Protein AF-A0A973WQ56-F1 (afdb_monomer_lite)

InterPro domains:
  IPR003615 HNH nuclease [PF13392] (27-70)
  IPR044925 His-Me finger superfamily [SSF54060] (6-114)
  IPR044930 Homing endonuclease, His-Me finger superfamily [G3DSA:3.90.75.10] (2-99)

Foldseek 3Di:
DFDDDPPFTFAPDDADPVQFPDDPNHTLLQVLLCVVVVDRQPADWDACVPRNRGNPNVRTDGDHPVVVVVVCVLVVVPPDLDDLVLLVCLLVDDDQLPVSCVVSVHDSVVSVCSNVCVPPVNRD

Organism: NCBI:txid2748629

pLDDT: mean 91.17, std 7.44, range [68.06, 98.12]

Structure (mmCIF, N/CA/C/O backbone):
data_AF-A0A973WQ56-F1
#
_entry.id   AF-A0A973WQ56-F1
#
loop_
_atom_site.group_PDB
_atom_site.id
_atom_site.type_symbol
_atom_site.label_atom_id
_atom_site.label_alt_id
_atom_site.label_comp_id
_atom_site.label_asym_id
_atom_site.label_entity_id
_atom_site.label_seq_id
_atom_site.pdbx_PDB_ins_code
_atom_site.Cartn_x
_atom_site.Cartn_y
_atom_site.Cartn_z
_atom_site.occupancy
_atom_site.B_iso_or_equiv
_atom_site.auth_seq_id
_atom_site.auth_comp_id
_atom_site.auth_asym_id
_atom_site.auth_atom_id
_atom_site.pdbx_PDB_model_num
ATOM 1 N N . MET A 1 1 ? 14.327 -11.818 -16.599 1.00 79.81 1 MET A N 1
ATOM 2 C CA . MET A 1 1 ? 13.402 -12.935 -16.886 1.00 79.81 1 MET A CA 1
ATOM 3 C C . MET A 1 1 ? 12.159 -12.730 -16.033 1.00 79.81 1 MET A C 1
ATOM 5 O O . MET A 1 1 ? 12.303 -12.336 -14.880 1.00 79.81 1 MET A O 1
ATOM 9 N N . VAL A 1 2 ? 10.967 -12.869 -16.613 1.00 93.81 2 VAL A N 1
ATOM 10 C CA . VAL A 1 2 ? 9.688 -12.722 -15.900 1.00 93.81 2 VAL A CA 1
ATOM 11 C C . VAL A 1 2 ? 8.766 -13.873 -16.284 1.00 93.81 2 VAL A C 1
ATOM 13 O O . VAL A 1 2 ? 8.767 -14.287 -17.442 1.00 93.81 2 VAL A O 1
ATOM 16 N N . ASN A 1 3 ? 7.973 -14.360 -15.335 1.00 96.19 3 ASN A N 1
ATOM 17 C CA . ASN A 1 3 ? 6.870 -15.274 -15.596 1.00 96.19 3 ASN A CA 1
ATOM 18 C C . ASN A 1 3 ? 5.598 -14.447 -15.816 1.00 96.19 3 ASN A C 1
ATOM 20 O O . ASN A 1 3 ? 5.175 -13.712 -14.923 1.00 96.19 3 ASN A O 1
ATOM 24 N N . LYS A 1 4 ? 4.999 -14.518 -17.006 1.00 96.62 4 LYS A N 1
ATOM 25 C CA . LYS A 1 4 ? 3.768 -13.779 -17.312 1.00 96.62 4 LYS A CA 1
ATOM 26 C C . LYS A 1 4 ? 2.564 -14.640 -16.939 1.00 96.62 4 LYS A C 1
ATOM 28 O O . LYS A 1 4 ? 2.271 -15.615 -17.621 1.00 96.62 4 LYS A O 1
ATOM 33 N N . THR A 1 5 ? 1.873 -14.272 -15.866 1.00 95.31 5 THR A N 1
ATOM 34 C CA . THR A 1 5 ? 0.566 -14.840 -15.518 1.00 95.31 5 THR A CA 1
ATOM 35 C C . THR A 1 5 ? -0.542 -14.094 -16.265 1.00 95.31 5 THR A C 1
ATOM 37 O O . THR A 1 5 ? -0.280 -13.113 -16.965 1.00 95.31 5 THR A O 1
ATOM 40 N N . ALA A 1 6 ? -1.797 -14.524 -16.102 1.00 93.94 6 ALA A N 1
ATOM 41 C CA . ALA A 1 6 ? -2.947 -13.848 -16.708 1.00 93.94 6 ALA A CA 1
ATOM 42 C C . ALA A 1 6 ? -3.074 -12.368 -16.290 1.00 93.94 6 ALA A C 1
ATOM 44 O O . ALA A 1 6 ? -3.604 -11.556 -17.043 1.00 93.94 6 ALA A O 1
ATOM 45 N N . THR A 1 7 ? -2.579 -12.002 -15.102 1.00 94.88 7 THR A N 1
ATOM 46 C CA . THR A 1 7 ? -2.723 -10.644 -14.556 1.00 94.88 7 THR A CA 1
ATOM 47 C C . THR A 1 7 ? -1.383 -9.943 -14.340 1.00 94.88 7 THR A C 1
ATOM 49 O O . THR A 1 7 ? -1.275 -8.746 -14.607 1.00 94.88 7 THR A O 1
ATOM 52 N N . CYS A 1 8 ? -0.344 -10.654 -13.896 1.00 97.81 8 CYS A N 1
ATOM 53 C CA . CYS A 1 8 ? 0.920 -10.070 -13.445 1.00 97.81 8 CYS A CA 1
ATOM 54 C C . CYS A 1 8 ? 2.119 -10.558 -14.260 1.00 97.81 8 CYS A C 1
ATOM 56 O O . CYS A 1 8 ? 2.119 -11.645 -14.829 1.00 97.81 8 CYS A O 1
ATOM 58 N N . TRP A 1 9 ? 3.185 -9.759 -14.272 1.00 97.62 9 TRP A N 1
ATOM 59 C CA . TRP A 1 9 ? 4.496 -10.198 -14.754 1.00 97.62 9 TRP A CA 1
ATOM 60 C C . TRP A 1 9 ? 5.392 -10.391 -13.544 1.00 97.62 9 TRP A C 1
ATOM 62 O O . TRP A 1 9 ? 5.862 -9.418 -12.960 1.00 97.62 9 TRP A O 1
ATOM 72 N N . GLU A 1 10 ? 5.559 -11.634 -13.120 1.00 97.75 10 GLU A N 1
ATOM 73 C CA . GLU A 1 10 ? 6.262 -11.976 -11.893 1.00 97.75 10 GLU A CA 1
ATOM 74 C C . GLU A 1 10 ? 7.765 -12.063 -12.125 1.00 97.75 10 GLU A C 1
ATOM 76 O O . GLU A 1 10 ? 8.242 -12.735 -13.039 1.00 97.75 10 GLU A O 1
ATOM 81 N N . TRP A 1 11 ? 8.524 -11.389 -11.271 1.00 97.81 11 TRP A N 1
ATOM 82 C CA . TRP A 1 11 ? 9.970 -11.496 -11.222 1.00 97.81 11 TRP A CA 1
ATOM 83 C C . TRP A 1 11 ? 10.393 -12.926 -10.875 1.00 97.81 11 TRP A C 1
ATOM 85 O O . TRP A 1 11 ? 9.958 -13.473 -9.861 1.00 97.81 11 TRP A O 1
ATOM 95 N N . THR A 1 12 ? 11.261 -13.515 -11.700 1.00 97.38 12 THR A N 1
ATOM 96 C CA . THR A 1 12 ? 11.777 -14.880 -11.490 1.00 97.38 12 THR A CA 1
ATOM 97 C C . THR A 1 12 ? 13.182 -14.907 -10.888 1.00 97.38 12 THR A C 1
ATOM 99 O O . THR A 1 12 ? 13.730 -15.983 -10.678 1.00 97.38 12 THR A O 1
ATOM 102 N N . GLY A 1 13 ? 13.792 -13.742 -10.650 1.00 95.50 13 GLY A N 1
ATOM 103 C CA . GLY A 1 13 ? 15.094 -13.638 -9.992 1.00 95.50 13 GLY A CA 1
ATOM 104 C C . GLY A 1 13 ? 14.992 -13.676 -8.464 1.00 95.50 13 GLY A C 1
ATOM 105 O O . GLY A 1 13 ? 13.934 -13.953 -7.893 1.00 95.50 13 GLY A O 1
ATOM 106 N N . HIS A 1 14 ? 16.102 -13.344 -7.797 1.00 95.94 14 HIS A N 1
ATOM 107 C CA . HIS A 1 14 ? 16.163 -13.290 -6.335 1.00 95.94 14 HIS A CA 1
ATOM 108 C C . HIS A 1 14 ? 15.066 -12.388 -5.753 1.00 95.94 14 HIS A C 1
ATOM 110 O O . HIS A 1 14 ? 14.761 -11.316 -6.288 1.00 95.94 14 HIS A O 1
ATOM 116 N N . CYS A 1 15 ? 14.484 -12.834 -4.642 1.00 96.44 15 CYS A N 1
ATOM 117 C CA . CYS A 1 15 ? 13.512 -12.084 -3.863 1.00 96.44 15 CYS A CA 1
ATOM 118 C C . CYS A 1 15 ? 14.005 -11.970 -2.421 1.00 96.44 15 CYS A C 1
ATOM 120 O O . CYS A 1 15 ? 14.464 -12.947 -1.834 1.00 96.44 15 CYS A O 1
ATOM 122 N N . LYS A 1 16 ? 13.843 -10.790 -1.821 1.00 94.56 16 LYS A N 1
ATOM 123 C CA . LYS A 1 16 ? 14.127 -10.574 -0.398 1.00 94.56 16 LYS A CA 1
ATOM 124 C C . LYS A 1 16 ? 13.163 -11.387 0.475 1.00 94.56 16 LYS A C 1
ATOM 126 O O . LYS A 1 16 ? 12.093 -11.790 0.024 1.00 94.56 16 LYS A O 1
ATOM 131 N N . ARG A 1 17 ? 13.474 -11.538 1.770 1.00 93.19 17 ARG A N 1
ATOM 132 C CA . ARG A 1 17 ? 12.604 -12.231 2.751 1.00 93.19 17 ARG A CA 1
ATOM 133 C C . ARG A 1 17 ? 11.176 -11.672 2.804 1.00 93.19 17 ARG A C 1
ATOM 135 O O . ARG A 1 17 ? 10.233 -12.395 3.094 1.00 93.19 17 ARG A O 1
ATOM 142 N N . ASN A 1 18 ? 11.004 -10.386 2.504 1.00 88.88 18 ASN A N 1
ATOM 143 C CA . ASN A 1 18 ? 9.694 -9.744 2.418 1.00 88.88 18 ASN A CA 1
ATOM 144 C C . ASN A 1 18 ? 8.983 -9.973 1.064 1.00 88.88 18 ASN A C 1
ATOM 146 O O . ASN A 1 18 ? 7.945 -9.368 0.828 1.00 88.88 18 ASN A O 1
ATOM 150 N N . GLY A 1 19 ? 9.501 -10.814 0.168 1.00 94.56 19 GLY A N 1
ATOM 151 C CA . GLY A 1 19 ? 8.862 -11.202 -1.092 1.00 94.56 19 GLY A CA 1
ATOM 152 C C . GLY A 1 19 ? 9.026 -10.221 -2.256 1.00 94.56 19 GLY A C 1
ATOM 153 O O . GLY A 1 19 ? 8.526 -10.508 -3.341 1.00 94.56 19 GLY A O 1
ATOM 154 N N . TYR A 1 20 ? 9.706 -9.084 -2.073 1.00 96.38 20 TYR A N 1
ATOM 155 C CA . TYR A 1 20 ? 10.005 -8.179 -3.186 1.00 96.38 20 TYR A CA 1
ATOM 156 C C . TYR A 1 20 ? 11.170 -8.698 -4.026 1.00 96.38 20 TYR A C 1
ATOM 158 O O . TYR A 1 20 ? 12.212 -9.071 -3.483 1.00 96.38 20 TYR A O 1
ATOM 166 N N . GLY A 1 21 ? 11.002 -8.654 -5.349 1.00 97.12 21 GLY A N 1
ATOM 167 C CA . GLY A 1 21 ? 12.070 -8.956 -6.300 1.00 97.12 21 GLY A CA 1
ATOM 168 C C . GLY A 1 21 ? 13.224 -7.956 -6.208 1.00 97.12 21 GLY A C 1
ATOM 169 O O . GLY A 1 21 ? 13.006 -6.753 -6.026 1.00 97.12 21 GLY A O 1
ATOM 170 N N . GLU A 1 22 ? 14.444 -8.455 -6.357 1.00 96.75 22 GLU A N 1
ATOM 171 C CA . GLU A 1 22 ? 15.683 -7.681 -6.317 1.00 96.75 22 GLU A CA 1
ATOM 172 C C . GLU A 1 22 ? 16.368 -7.672 -7.688 1.00 96.75 22 GLU A C 1
ATOM 174 O O . GLU A 1 22 ? 16.431 -8.695 -8.373 1.00 96.75 22 GLU A O 1
ATOM 179 N N . PHE A 1 23 ? 16.864 -6.500 -8.082 1.00 95.12 23 PHE A N 1
ATOM 180 C CA . PHE A 1 23 ? 17.624 -6.285 -9.308 1.00 95.12 23 PHE A CA 1
ATOM 181 C C . PHE A 1 23 ? 18.670 -5.198 -9.065 1.00 95.12 23 PHE A C 1
ATOM 183 O O . PHE A 1 23 ? 18.320 -4.118 -8.593 1.00 95.12 23 PHE A O 1
ATOM 190 N N . ASP A 1 24 ? 19.932 -5.499 -9.370 1.00 91.00 24 ASP A N 1
ATOM 191 C CA . ASP A 1 24 ? 21.072 -4.576 -9.267 1.00 91.00 24 ASP A CA 1
ATOM 192 C C . ASP A 1 24 ? 21.115 -3.771 -7.951 1.00 91.00 24 ASP A C 1
ATOM 194 O O . ASP A 1 24 ? 21.040 -2.545 -7.925 1.00 91.00 24 ASP A O 1
ATOM 198 N N . ARG A 1 25 ? 21.137 -4.490 -6.814 1.00 87.69 25 ARG A N 1
ATOM 199 C CA . ARG A 1 25 ? 21.118 -3.943 -5.435 1.00 87.69 25 ARG A CA 1
ATOM 200 C C . ARG A 1 25 ? 19.883 -3.091 -5.080 1.00 87.69 25 ARG A C 1
ATOM 202 O O . ARG A 1 25 ? 19.791 -2.570 -3.968 1.00 87.69 25 ARG A O 1
ATOM 209 N N . GLY A 1 26 ? 18.912 -2.985 -5.985 1.00 92.12 26 GLY A N 1
ATOM 210 C CA . GLY A 1 26 ? 17.646 -2.281 -5.818 1.00 92.12 26 GLY A CA 1
ATOM 211 C C . GLY A 1 26 ? 16.426 -3.193 -5.968 1.00 92.12 26 GLY A C 1
ATOM 212 O O . GLY A 1 26 ? 16.518 -4.415 -6.072 1.00 92.12 26 GLY A O 1
ATOM 213 N N . TYR A 1 27 ? 15.236 -2.592 -5.965 1.00 96.00 27 TYR A N 1
ATOM 214 C CA . TYR A 1 27 ? 13.992 -3.333 -6.171 1.00 96.00 27 TYR A CA 1
ATOM 215 C C . TYR A 1 27 ? 13.688 -3.523 -7.659 1.00 96.00 27 TYR A C 1
ATOM 217 O O . TYR A 1 27 ? 13.667 -2.556 -8.422 1.00 96.00 27 TYR A O 1
ATOM 225 N N . ALA A 1 28 ? 13.336 -4.749 -8.054 1.00 97.25 28 ALA A N 1
ATOM 226 C CA . ALA A 1 28 ? 13.039 -5.098 -9.445 1.00 97.25 28 ALA A CA 1
ATOM 227 C C . ALA A 1 28 ? 11.894 -4.260 -10.047 1.00 97.25 28 ALA A C 1
ATOM 229 O O . ALA A 1 28 ? 11.960 -3.851 -11.203 1.00 97.25 28 ALA A O 1
ATOM 230 N N . HIS A 1 29 ? 10.865 -3.927 -9.261 1.00 96.44 29 HIS A N 1
ATOM 231 C CA . HIS A 1 29 ? 9.759 -3.086 -9.731 1.00 96.44 29 HIS A CA 1
ATOM 232 C C . HIS A 1 29 ? 10.178 -1.617 -9.954 1.00 96.44 29 HIS A C 1
ATOM 234 O O . HIS A 1 29 ? 9.665 -0.976 -10.867 1.00 96.44 29 HIS A O 1
ATOM 240 N N . ARG A 1 30 ? 11.154 -1.089 -9.193 1.00 96.69 30 ARG A N 1
ATOM 241 C CA . ARG A 1 30 ? 11.729 0.251 -9.437 1.00 96.69 30 ARG A CA 1
ATOM 242 C C . ARG A 1 30 ? 12.586 0.265 -10.700 1.00 96.69 30 ARG A C 1
ATOM 244 O O . ARG A 1 30 ? 12.505 1.214 -11.472 1.00 96.69 30 ARG A O 1
ATOM 251 N N . ALA A 1 31 ? 13.357 -0.797 -10.934 1.00 96.12 31 ALA A N 1
ATOM 252 C CA . ALA A 1 31 ? 14.091 -0.960 -12.185 1.00 96.12 31 ALA A CA 1
ATOM 253 C C . ALA A 1 31 ? 13.131 -1.025 -13.385 1.00 96.12 31 ALA A C 1
ATOM 255 O O . ALA A 1 31 ? 13.344 -0.328 -14.371 1.00 96.12 31 ALA A O 1
ATOM 256 N N . SER A 1 32 ? 12.026 -1.773 -13.274 1.00 96.50 32 SER A N 1
ATOM 257 C CA . SER A 1 32 ? 10.987 -1.802 -14.311 1.00 96.50 32 SER A CA 1
ATOM 258 C C . SER A 1 32 ? 10.388 -0.419 -14.583 1.00 96.50 32 SER A C 1
ATOM 260 O O . SER A 1 32 ? 10.258 -0.029 -15.743 1.00 96.50 32 SER A O 1
ATOM 262 N N . TRP A 1 33 ? 10.100 0.363 -13.535 1.00 97.31 33 TRP A N 1
ATOM 263 C CA . TRP A 1 33 ? 9.662 1.755 -13.682 1.00 97.31 33 TRP A CA 1
ATOM 264 C C . TRP A 1 33 ? 10.659 2.587 -14.492 1.00 97.31 33 TRP A C 1
ATOM 266 O O . TRP A 1 33 ? 10.281 3.208 -15.487 1.00 97.31 33 TRP A O 1
ATOM 276 N N . LYS A 1 34 ? 11.938 2.561 -14.101 1.00 96.38 34 LYS A N 1
ATOM 277 C CA . LYS A 1 34 ? 13.000 3.312 -14.780 1.00 96.38 34 LYS A CA 1
ATOM 278 C C . LYS A 1 34 ? 13.143 2.904 -16.244 1.00 96.38 34 LYS A C 1
ATOM 280 O O . LYS A 1 34 ? 13.230 3.768 -17.105 1.00 96.38 34 LYS A O 1
ATOM 285 N N . LEU A 1 35 ? 13.118 1.603 -16.533 1.00 95.19 35 LEU A N 1
ATOM 286 C CA . LEU A 1 35 ? 13.262 1.079 -17.893 1.00 95.19 35 LEU A CA 1
ATOM 287 C C . LEU A 1 35 ? 12.094 1.465 -18.812 1.00 95.19 35 LEU A C 1
ATOM 289 O O . LEU A 1 35 ? 12.320 1.706 -19.991 1.00 95.19 35 LEU A O 1
ATOM 293 N N . ASN A 1 36 ? 10.864 1.530 -18.292 1.00 96.44 36 ASN A N 1
ATOM 294 C CA . ASN A 1 36 ? 9.683 1.855 -19.102 1.00 96.44 36 ASN A CA 1
ATOM 295 C C . ASN A 1 36 ? 9.432 3.365 -19.234 1.00 96.44 36 ASN A C 1
ATOM 297 O O . ASN A 1 36 ? 8.856 3.795 -20.226 1.00 96.44 36 ASN A O 1
ATOM 301 N N . THR A 1 37 ? 9.830 4.167 -18.241 1.00 94.62 37 THR A N 1
ATOM 302 C CA . THR A 1 37 ? 9.580 5.624 -18.232 1.00 94.62 37 THR A CA 1
ATOM 303 C C . THR A 1 37 ? 10.808 6.460 -18.592 1.00 94.62 37 THR A C 1
ATOM 305 O O . THR A 1 37 ? 10.679 7.652 -18.858 1.00 94.62 37 THR A O 1
ATOM 308 N N . GLY A 1 38 ? 12.004 5.864 -18.559 1.00 94.31 38 GLY A N 1
ATOM 309 C CA . GLY A 1 38 ? 13.281 6.565 -18.701 1.00 94.31 38 GLY A CA 1
ATOM 310 C C . GLY A 1 38 ? 13.676 7.408 -17.483 1.00 94.31 38 GLY A C 1
ATOM 311 O O . GLY A 1 38 ? 14.707 8.073 -17.520 1.00 94.31 38 GLY A O 1
ATOM 312 N N . GLN A 1 39 ? 12.884 7.399 -16.407 1.00 92.19 39 GLN A N 1
ATOM 313 C CA . GLN A 1 39 ? 13.064 8.281 -15.254 1.00 92.19 39 GLN A CA 1
ATOM 314 C C . GLN A 1 39 ? 13.338 7.487 -13.981 1.00 92.19 39 GLN A C 1
ATOM 316 O O . GLN A 1 39 ? 12.664 6.496 -13.684 1.00 92.19 39 GLN A O 1
ATOM 321 N N . ASP A 1 40 ? 14.296 7.957 -13.184 1.00 92.31 40 ASP A N 1
ATOM 322 C CA . ASP A 1 40 ? 14.449 7.460 -11.823 1.00 92.31 40 ASP A CA 1
ATOM 323 C C . ASP A 1 40 ? 13.242 7.899 -10.976 1.00 92.31 40 ASP A C 1
ATOM 325 O O . ASP A 1 40 ? 12.916 9.087 -10.927 1.00 92.31 40 ASP A O 1
ATOM 329 N N . PRO A 1 41 ? 12.546 6.966 -10.306 1.00 91.12 41 PRO A N 1
ATOM 330 C CA . PRO A 1 41 ? 11.340 7.306 -9.569 1.00 91.12 41 PRO A CA 1
ATOM 331 C C . PRO A 1 41 ? 11.676 8.169 -8.348 1.00 91.12 41 PRO A C 1
ATOM 333 O O . PRO A 1 41 ? 12.274 7.685 -7.380 1.00 91.12 41 PRO A O 1
ATOM 336 N N . ALA A 1 42 ? 11.220 9.425 -8.387 1.00 89.25 42 ALA A N 1
ATOM 337 C CA . ALA A 1 42 ? 11.366 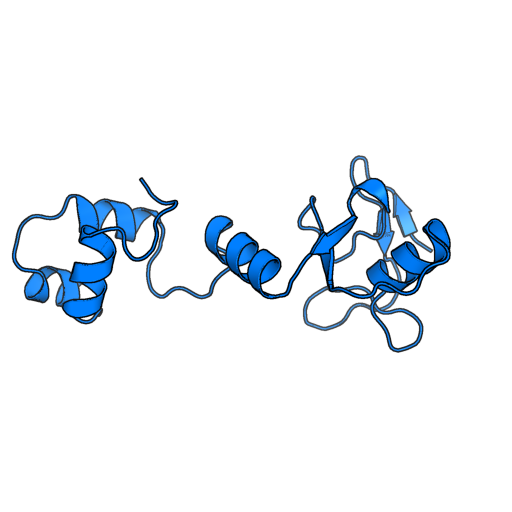10.419 -7.319 1.00 89.25 42 ALA A CA 1
ATOM 338 C C . ALA A 1 42 ? 10.588 10.070 -6.033 1.00 89.25 42 ALA A C 1
ATOM 340 O O . ALA A 1 42 ? 10.828 10.653 -4.979 1.00 89.25 42 ALA A O 1
ATOM 341 N N . ALA A 1 43 ? 9.664 9.108 -6.110 1.00 91.31 43 ALA A N 1
ATOM 342 C CA . ALA A 1 43 ? 8.841 8.642 -4.998 1.00 91.31 43 ALA A CA 1
ATOM 343 C C . ALA A 1 43 ? 8.898 7.109 -4.851 1.00 91.31 43 ALA A C 1
ATOM 345 O O . ALA A 1 43 ? 9.699 6.420 -5.499 1.00 91.31 43 ALA A O 1
ATOM 346 N N . GLN A 1 44 ? 8.057 6.552 -3.975 1.00 92.19 44 GLN A N 1
ATOM 347 C CA . GLN A 1 44 ? 7.895 5.102 -3.872 1.00 92.19 44 GLN A CA 1
ATOM 348 C C . GLN A 1 44 ? 7.153 4.584 -5.104 1.00 92.19 44 GLN A C 1
ATOM 350 O O . GLN A 1 44 ? 6.222 5.226 -5.580 1.00 92.19 44 GLN A O 1
ATOM 355 N N . VAL A 1 45 ? 7.557 3.417 -5.606 1.00 94.81 45 VAL A N 1
ATOM 356 C CA . VAL A 1 45 ? 6.860 2.734 -6.701 1.00 94.81 45 VAL A CA 1
ATOM 357 C C . VAL A 1 45 ? 5.992 1.654 -6.064 1.00 94.81 45 VAL A C 1
ATOM 359 O O . VAL A 1 45 ? 6.513 0.688 -5.512 1.00 94.81 45 VAL A O 1
ATOM 362 N N . LEU A 1 46 ? 4.679 1.856 -6.084 1.00 94.12 46 LEU A N 1
ATOM 363 C CA . LEU A 1 46 ? 3.690 1.028 -5.397 1.00 94.12 46 LEU A CA 1
ATOM 364 C C . LEU A 1 46 ? 2.944 0.122 -6.379 1.00 94.12 46 LEU A C 1
ATOM 366 O O . LEU A 1 46 ? 2.879 0.408 -7.573 1.00 94.12 46 LEU A O 1
ATOM 370 N N . HIS A 1 47 ? 2.362 -0.966 -5.868 1.00 94.50 47 HIS A N 1
ATOM 371 C CA . HIS A 1 47 ? 1.618 -1.950 -6.658 1.00 94.50 47 HIS A CA 1
ATOM 372 C C . HIS A 1 47 ? 0.108 -1.754 -6.527 1.00 94.50 47 HIS A C 1
ATOM 374 O O . HIS A 1 47 ? -0.423 -1.762 -5.422 1.00 94.50 47 HIS A O 1
ATOM 380 N N . LYS A 1 48 ? -0.611 -1.703 -7.653 1.00 92.56 48 LYS A N 1
ATOM 381 C CA . LYS A 1 48 ? -2.087 -1.781 -7.679 1.00 92.56 48 LYS A CA 1
ATOM 382 C C . LYS A 1 48 ? -2.596 -3.196 -7.388 1.00 92.56 48 LYS A C 1
ATOM 384 O O . LYS A 1 48 ? -3.667 -3.371 -6.830 1.00 92.56 48 LYS A O 1
ATOM 389 N N . CYS A 1 49 ? -1.819 -4.199 -7.799 1.00 93.06 49 CYS A N 1
ATOM 390 C CA . CYS A 1 49 ? -2.190 -5.618 -7.777 1.00 93.06 49 CYS A CA 1
ATOM 391 C C . CYS A 1 49 ? -1.776 -6.370 -6.506 1.00 93.06 49 CYS A C 1
ATOM 393 O O . CYS A 1 49 ? -2.006 -7.570 -6.417 1.00 93.06 49 CYS A O 1
ATOM 395 N N . ASP A 1 50 ? -1.097 -5.701 -5.569 1.00 88.75 50 ASP A N 1
ATOM 396 C CA . ASP A 1 50 ? -0.633 -6.274 -4.296 1.00 88.75 50 ASP A CA 1
ATOM 397 C C . ASP A 1 50 ? 0.302 -7.494 -4.379 1.00 88.75 50 ASP A C 1
ATOM 399 O O . ASP A 1 50 ? 0.672 -8.080 -3.361 1.00 88.75 50 ASP A O 1
ATOM 403 N N . ASN A 1 51 ? 0.774 -7.830 -5.579 1.00 94.44 51 ASN A N 1
ATOM 404 C CA . ASN A 1 51 ? 1.774 -8.859 -5.807 1.00 94.44 51 ASN A CA 1
ATOM 405 C C . ASN A 1 51 ? 3.185 -8.252 -5.768 1.00 94.44 51 ASN A C 1
ATOM 407 O O . ASN A 1 51 ? 3.615 -7.587 -6.712 1.00 94.44 51 ASN A O 1
ATOM 411 N N . ARG A 1 52 ? 3.940 -8.537 -4.698 1.00 95.50 52 ARG A N 1
ATOM 412 C CA . ARG A 1 52 ? 5.307 -8.015 -4.480 1.00 95.50 52 ARG A CA 1
ATOM 413 C C . ARG A 1 52 ? 6.324 -8.449 -5.544 1.00 95.50 52 ARG A C 1
ATOM 415 O O . ARG A 1 52 ? 7.347 -7.780 -5.708 1.00 95.50 52 ARG A O 1
ATOM 422 N N . LYS A 1 53 ? 6.049 -9.536 -6.274 1.00 97.38 53 LYS A N 1
ATOM 423 C CA . LYS A 1 53 ? 6.879 -10.008 -7.393 1.00 97.38 53 LYS A CA 1
ATOM 424 C C . LYS A 1 53 ? 6.535 -9.321 -8.712 1.00 97.38 53 LYS A C 1
ATOM 426 O O . LYS A 1 53 ? 7.299 -9.450 -9.662 1.00 97.38 53 LYS A O 1
ATOM 431 N N . CYS A 1 54 ? 5.407 -8.616 -8.807 1.00 98.12 54 CYS A N 1
ATOM 432 C CA . CYS A 1 54 ? 4.967 -8.024 -10.062 1.00 98.12 54 CYS A CA 1
ATOM 433 C C . CYS A 1 54 ? 5.887 -6.870 -10.492 1.00 98.12 54 CYS A C 1
ATOM 435 O O . CYS A 1 54 ? 6.188 -5.965 -9.711 1.00 98.12 54 CYS A O 1
ATOM 437 N N . VAL A 1 55 ? 6.303 -6.890 -11.758 1.00 97.69 55 VAL A N 1
ATOM 438 C CA . VAL A 1 55 ? 7.097 -5.835 -12.405 1.00 97.69 55 VAL A CA 1
ATOM 439 C C . VAL A 1 55 ? 6.400 -5.243 -13.636 1.00 97.69 55 VAL A C 1
ATOM 441 O O . VAL A 1 55 ? 7.020 -4.499 -14.388 1.00 97.69 55 VAL A O 1
ATOM 444 N N . ARG A 1 56 ? 5.118 -5.557 -13.865 1.00 97.38 56 ARG A N 1
ATOM 445 C CA . ARG A 1 56 ? 4.327 -4.995 -14.972 1.00 97.38 56 ARG A CA 1
ATOM 446 C C . ARG A 1 56 ? 4.083 -3.501 -14.741 1.00 97.38 56 ARG A C 1
ATOM 448 O O . ARG A 1 56 ? 3.461 -3.153 -13.742 1.00 97.38 56 ARG A O 1
ATOM 455 N N . ILE A 1 57 ? 4.507 -2.646 -15.675 1.00 96.00 57 ILE A N 1
ATOM 456 C CA . ILE A 1 57 ? 4.447 -1.183 -15.515 1.00 96.00 57 ILE A CA 1
ATOM 457 C C . ILE A 1 57 ? 3.028 -0.653 -15.256 1.00 96.00 57 ILE A C 1
ATOM 459 O O . ILE A 1 57 ? 2.852 0.160 -14.358 1.00 96.00 57 ILE A O 1
ATOM 463 N N . ASP A 1 58 ? 2.000 -1.194 -15.920 1.00 96.75 58 ASP A N 1
ATOM 464 C CA . ASP A 1 58 ? 0.595 -0.776 -15.728 1.00 96.75 58 ASP A CA 1
ATOM 465 C C . ASP A 1 58 ? 0.086 -0.975 -14.288 1.00 96.75 58 ASP A C 1
ATOM 467 O O . ASP A 1 58 ? -0.858 -0.315 -13.835 1.00 96.75 58 ASP A O 1
ATOM 471 N N . HIS A 1 59 ? 0.701 -1.918 -13.566 1.00 96.75 59 HIS A N 1
ATOM 472 C CA . HIS A 1 59 ? 0.384 -2.243 -12.177 1.00 96.75 59 HIS A CA 1
ATOM 473 C C . HIS A 1 59 ? 1.195 -1.410 -11.182 1.00 96.75 59 HIS A C 1
ATOM 475 O O . HIS A 1 59 ? 0.984 -1.562 -9.977 1.00 96.75 59 HIS A O 1
ATOM 481 N N . LEU A 1 60 ? 2.105 -0.560 -11.658 1.00 96.19 60 LEU A N 1
ATOM 482 C CA . 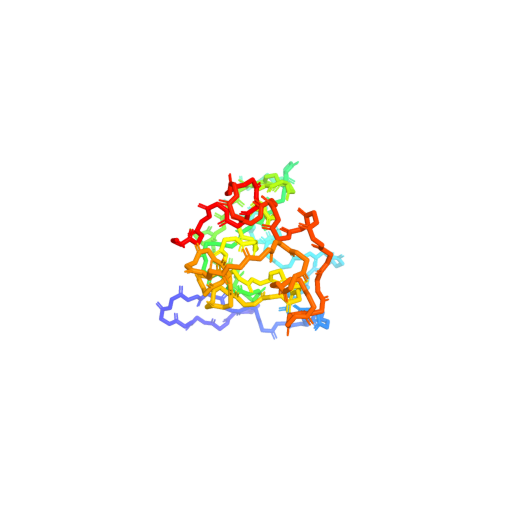LEU A 1 60 ? 2.942 0.304 -10.843 1.00 96.19 60 LEU A CA 1
ATOM 483 C C . LEU A 1 60 ? 2.436 1.747 -10.890 1.00 96.19 60 LEU A C 1
ATOM 485 O O . LEU A 1 60 ? 1.858 2.196 -11.880 1.00 96.19 60 LEU A O 1
ATOM 489 N N . PHE A 1 61 ? 2.643 2.481 -9.804 1.00 95.00 61 PHE A N 1
ATOM 490 C CA . PHE A 1 61 ? 2.373 3.915 -9.729 1.00 95.00 61 PHE A CA 1
ATOM 491 C C . PHE A 1 61 ? 3.289 4.577 -8.701 1.00 95.00 61 PHE A C 1
ATOM 493 O O . PHE A 1 61 ? 3.807 3.908 -7.806 1.00 95.00 61 PHE A O 1
ATOM 500 N N . LEU A 1 62 ? 3.494 5.888 -8.826 1.00 94.88 62 LEU A N 1
ATOM 501 C CA . LEU A 1 62 ? 4.219 6.661 -7.823 1.00 94.88 62 LEU A CA 1
ATOM 502 C C . LEU A 1 62 ? 3.284 7.041 -6.679 1.00 94.88 62 LEU A C 1
ATOM 504 O O . LEU A 1 62 ? 2.179 7.524 -6.914 1.00 94.88 62 LEU A O 1
ATOM 508 N N . GLY A 1 63 ? 3.745 6.847 -5.450 1.00 90.81 63 GLY A N 1
ATOM 509 C CA . GLY A 1 63 ? 3.012 7.239 -4.253 1.00 90.81 63 GLY A CA 1
ATOM 510 C C . GLY A 1 63 ? 3.941 7.693 -3.139 1.00 90.81 63 GLY A C 1
ATOM 511 O O . GLY A 1 63 ? 5.148 7.418 -3.142 1.00 90.81 63 GLY A O 1
ATOM 512 N N . SER A 1 64 ? 3.373 8.398 -2.167 1.00 87.81 64 SER A N 1
ATOM 513 C CA . SER A 1 64 ? 4.096 8.751 -0.952 1.00 87.81 64 SER A CA 1
ATOM 514 C C . SER A 1 64 ? 4.171 7.561 0.012 1.00 87.81 64 SER A C 1
ATOM 516 O O . SER A 1 64 ? 3.421 6.586 -0.082 1.00 87.81 64 SER A O 1
ATOM 518 N N . ILE A 1 65 ? 5.068 7.651 0.998 1.00 81.44 65 ILE A N 1
ATOM 519 C CA . ILE A 1 65 ? 5.099 6.695 2.115 1.00 81.44 65 ILE A CA 1
ATOM 520 C C . ILE A 1 65 ? 3.752 6.706 2.857 1.00 81.44 65 ILE A C 1
ATOM 522 O O . ILE A 1 65 ? 3.260 5.646 3.241 1.00 81.44 65 ILE A O 1
ATOM 526 N N . ALA A 1 66 ? 3.132 7.882 3.010 1.00 80.94 66 ALA A N 1
ATOM 527 C CA . ALA A 1 66 ? 1.829 8.025 3.651 1.00 80.94 66 ALA A CA 1
ATOM 528 C C . ALA A 1 66 ? 0.724 7.280 2.886 1.00 80.94 66 ALA A C 1
ATOM 530 O O . ALA A 1 66 ? -0.102 6.615 3.512 1.00 80.94 66 ALA A O 1
ATOM 531 N N . ASP A 1 67 ? 0.751 7.314 1.552 1.00 79.38 67 ASP A N 1
ATOM 532 C CA . ASP A 1 67 ? -0.208 6.580 0.718 1.00 79.38 67 ASP A CA 1
ATOM 533 C C . ASP A 1 67 ? -0.031 5.071 0.867 1.00 79.38 67 ASP A C 1
ATOM 535 O O . ASP A 1 67 ? -1.011 4.360 1.070 1.00 79.38 67 ASP A O 1
ATOM 539 N N . ASN A 1 68 ? 1.213 4.581 0.870 1.00 79.00 68 ASN A N 1
ATOM 540 C CA . ASN A 1 68 ? 1.500 3.162 1.088 1.00 79.00 68 ASN A CA 1
ATOM 541 C C . ASN A 1 68 ? 1.050 2.679 2.478 1.00 79.00 68 ASN A C 1
ATOM 543 O O . ASN A 1 68 ? 0.521 1.577 2.619 1.00 79.00 68 ASN A O 1
ATOM 547 N N . MET A 1 69 ? 1.245 3.492 3.522 1.00 77.75 69 MET A N 1
ATOM 548 C CA . MET A 1 69 ? 0.776 3.150 4.870 1.00 77.75 69 MET A CA 1
ATOM 549 C C . MET A 1 69 ? -0.750 3.143 4.957 1.00 77.75 69 MET A C 1
ATOM 551 O O . MET A 1 69 ? -1.316 2.218 5.541 1.00 77.75 69 MET A O 1
ATOM 555 N N . ARG A 1 70 ? -1.413 4.138 4.354 1.00 76.88 70 ARG A N 1
ATOM 556 C CA . ARG A 1 70 ? -2.875 4.208 4.292 1.00 76.88 70 ARG A CA 1
ATOM 557 C C . ARG A 1 70 ? -3.442 3.002 3.548 1.00 76.88 70 ARG A C 1
ATOM 559 O O . ARG A 1 70 ? -4.336 2.350 4.069 1.00 76.88 70 ARG A O 1
ATOM 566 N N . ASP A 1 71 ? -2.878 2.656 2.395 1.00 77.25 71 ASP A N 1
ATOM 567 C CA . ASP A 1 71 ? -3.262 1.480 1.608 1.00 77.25 71 ASP A CA 1
ATOM 568 C C . ASP A 1 71 ? -3.089 0.179 2.409 1.00 77.25 71 ASP A C 1
ATOM 570 O O . ASP A 1 71 ? -4.019 -0.621 2.514 1.00 77.25 71 ASP A O 1
ATOM 574 N N . LYS A 1 72 ? -1.944 0.007 3.086 1.00 76.00 72 LYS A N 1
ATOM 575 C CA . LYS A 1 72 ? -1.691 -1.138 3.973 1.00 76.00 72 LYS A CA 1
ATOM 576 C C . LYS A 1 72 ? -2.736 -1.248 5.088 1.00 76.00 72 LYS A C 1
ATOM 578 O O . LYS A 1 72 ? -3.144 -2.362 5.417 1.00 76.00 72 LYS A O 1
ATOM 583 N N . GLN A 1 73 ? -3.149 -0.122 5.669 1.00 74.75 73 GLN A N 1
ATOM 584 C CA . GLN A 1 73 ? -4.180 -0.086 6.704 1.00 74.75 73 GLN A CA 1
ATOM 585 C C . GLN A 1 73 ? -5.562 -0.427 6.138 1.00 74.75 73 GLN A C 1
ATOM 587 O O . GLN A 1 73 ? -6.229 -1.290 6.699 1.00 74.75 73 GLN A O 1
ATOM 592 N N . LEU A 1 74 ? -5.959 0.190 5.019 1.00 71.38 74 LEU A N 1
ATOM 593 C CA . LEU A 1 74 ? -7.235 -0.072 4.341 1.00 71.38 74 LEU A CA 1
ATOM 594 C C . 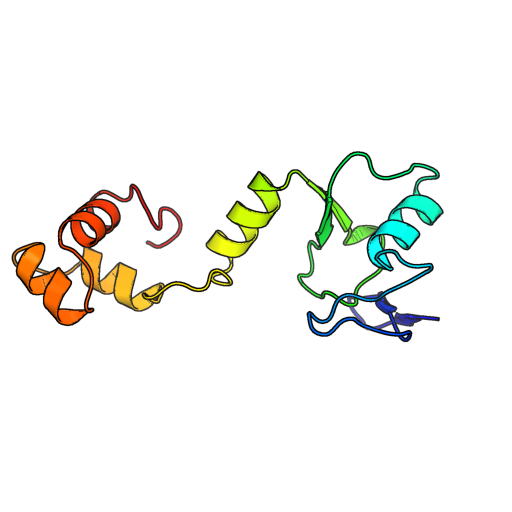LEU A 1 74 ? -7.378 -1.540 3.925 1.00 71.38 74 LEU A C 1
ATOM 596 O O . LEU A 1 74 ? -8.456 -2.112 4.022 1.00 71.38 74 LEU A O 1
ATOM 600 N N . LYS A 1 75 ? -6.280 -2.164 3.492 1.00 70.38 75 LYS A N 1
ATOM 601 C CA . LYS A 1 75 ? -6.234 -3.574 3.081 1.00 70.38 75 LYS A CA 1
ATOM 602 C C . LYS A 1 75 ? -6.039 -4.552 4.243 1.00 70.38 75 LYS A C 1
ATOM 604 O O . LYS A 1 75 ? -5.714 -5.711 3.991 1.00 70.38 75 LYS A O 1
ATOM 609 N N . GLY A 1 76 ? -6.136 -4.099 5.496 1.00 68.06 76 GLY A N 1
ATOM 610 C CA . GLY A 1 76 ? -5.999 -4.960 6.677 1.00 68.06 76 GLY A CA 1
ATOM 611 C C . GLY A 1 76 ? -4.623 -5.622 6.828 1.00 68.06 76 GLY A C 1
ATOM 612 O O . GLY A 1 76 ? -4.481 -6.604 7.543 1.00 68.06 76 GLY A O 1
ATOM 6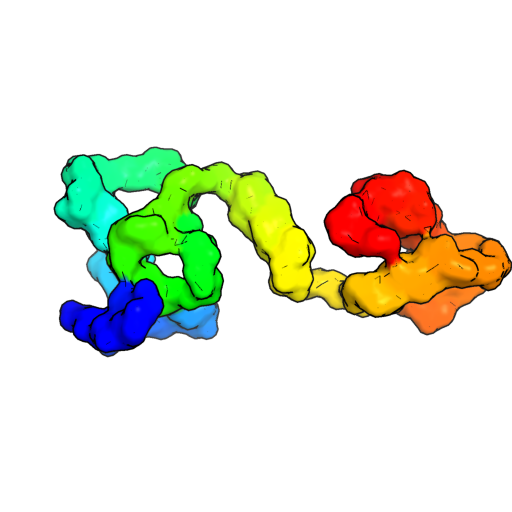13 N N . ARG A 1 77 ? -3.584 -5.110 6.154 1.00 70.25 77 ARG A N 1
ATOM 614 C CA . ARG A 1 77 ? -2.208 -5.648 6.213 1.00 70.25 77 ARG A CA 1
ATOM 615 C C . ARG A 1 77 ? -1.358 -5.004 7.299 1.00 70.25 77 ARG A C 1
ATOM 617 O O . ARG A 1 77 ? -0.172 -5.324 7.426 1.00 70.25 77 ARG A O 1
ATOM 624 N N . ALA A 1 78 ? -1.907 -4.037 8.025 1.00 73.31 78 ALA A N 1
ATOM 625 C CA . ALA A 1 78 ? -1.287 -3.527 9.234 1.00 73.31 78 ALA A CA 1
ATOM 626 C C . ALA A 1 78 ? -1.336 -4.615 10.315 1.00 73.31 78 ALA A C 1
ATOM 628 O O . ALA A 1 78 ? -2.333 -5.317 10.443 1.00 73.31 78 ALA A O 1
ATOM 629 N N . ALA A 1 79 ? -0.242 -4.774 11.063 1.00 68.38 79 ALA A N 1
ATOM 630 C CA . ALA A 1 79 ? -0.218 -5.661 12.219 1.00 68.38 79 ALA A CA 1
ATOM 631 C C . ALA A 1 79 ? -1.030 -4.990 13.330 1.00 68.38 79 ALA A C 1
ATOM 633 O O . ALA A 1 79 ? -0.496 -4.214 14.121 1.00 68.38 79 ALA A O 1
ATOM 634 N N . ASN A 1 80 ? -2.338 -5.211 13.303 1.00 77.00 80 ASN A N 1
ATOM 635 C CA . ASN A 1 80 ? -3.270 -4.670 14.271 1.00 77.00 80 ASN A CA 1
ATOM 636 C C . ASN A 1 80 ? -3.585 -5.741 15.312 1.00 77.00 80 ASN A C 1
ATOM 638 O O . ASN A 1 80 ? -3.689 -6.917 14.979 1.00 77.00 80 ASN A O 1
ATOM 642 N N . LYS A 1 81 ? -3.751 -5.317 16.568 1.00 84.69 81 LYS A N 1
ATOM 643 C CA . LYS A 1 81 ? -4.211 -6.197 17.649 1.00 84.69 81 LYS A CA 1
ATOM 644 C C . LYS A 1 81 ? -5.659 -6.656 17.452 1.00 84.69 81 LYS A C 1
ATOM 646 O O . LYS A 1 81 ? -6.003 -7.731 17.909 1.00 84.69 81 LYS A O 1
ATOM 651 N N . LEU A 1 82 ? -6.459 -5.828 16.781 1.00 88.56 82 LEU A N 1
ATOM 652 C CA . LEU A 1 82 ? -7.875 -6.064 16.520 1.00 88.56 82 LEU A CA 1
ATOM 653 C C . LEU A 1 82 ? -8.108 -6.395 15.045 1.00 88.56 82 LEU A C 1
ATOM 655 O O . LEU A 1 82 ? -7.422 -5.840 14.178 1.00 88.56 82 LEU A O 1
ATOM 659 N N . THR A 1 83 ? -9.097 -7.236 14.764 1.00 87.75 83 THR A N 1
ATOM 660 C CA . THR A 1 83 ? -9.623 -7.507 13.420 1.00 87.75 83 THR A CA 1
ATOM 661 C C . THR A 1 83 ? -10.708 -6.490 13.027 1.00 87.75 83 THR A C 1
ATOM 663 O O . THR A 1 83 ? -11.285 -5.826 13.894 1.00 87.75 83 THR A O 1
ATOM 666 N N . PRO A 1 84 ? -11.012 -6.320 11.725 1.00 89.00 84 PRO A N 1
ATOM 667 C CA . PRO A 1 84 ? -12.158 -5.519 11.287 1.00 89.00 84 PRO A CA 1
ATOM 668 C C . PRO A 1 84 ? -13.487 -5.958 11.919 1.00 89.00 84 PRO A C 1
ATOM 670 O O . PRO A 1 84 ? -14.325 -5.116 12.240 1.00 89.00 84 PRO A O 1
ATOM 673 N N . GLU A 1 85 ? -13.667 -7.260 12.128 1.00 88.94 85 GLU A N 1
ATOM 674 C CA . GLU A 1 85 ? -14.860 -7.847 12.734 1.00 88.94 85 GLU A CA 1
ATOM 675 C C . GLU A 1 85 ? -14.971 -7.457 14.213 1.00 88.94 85 GLU A C 1
ATOM 677 O O . GLU A 1 85 ? -16.012 -6.950 14.629 1.00 88.94 85 GLU A O 1
ATOM 682 N N . GLU A 1 86 ? -13.881 -7.577 14.978 1.00 92.44 86 GLU A N 1
ATOM 683 C CA . GLU A 1 86 ? -13.821 -7.129 16.377 1.00 92.44 86 GLU A CA 1
ATOM 684 C C . GLU A 1 86 ? -14.061 -5.620 16.487 1.00 92.44 86 GLU A C 1
ATOM 686 O O . GLU A 1 86 ? -14.746 -5.154 17.390 1.00 92.44 86 GLU A O 1
ATOM 691 N N . VAL A 1 87 ? -13.549 -4.828 15.541 1.00 94.06 87 VAL A N 1
ATOM 692 C CA . VAL A 1 87 ? -13.802 -3.380 15.490 1.00 94.06 87 VAL A CA 1
ATOM 693 C C . VAL A 1 87 ? -15.284 -3.073 15.263 1.00 94.06 87 VAL A C 1
ATOM 695 O O . VAL A 1 87 ? -15.811 -2.141 15.877 1.00 94.06 87 VAL A O 1
ATOM 698 N N . SER A 1 88 ? -15.958 -3.833 14.399 1.00 93.81 88 SER A N 1
ATOM 699 C CA . SER A 1 88 ? -17.400 -3.697 14.180 1.00 93.81 88 SER A CA 1
ATOM 700 C C . SER A 1 88 ? -18.185 -4.088 15.437 1.00 93.81 88 SER A C 1
ATOM 702 O O . SER A 1 88 ? -19.063 -3.341 15.878 1.00 93.81 88 SER A O 1
ATOM 704 N N . GLU A 1 89 ? -17.792 -5.185 16.091 1.00 94.88 89 GLU A N 1
ATOM 705 C CA . GLU A 1 89 ? -18.391 -5.634 17.350 1.00 94.88 89 GLU A CA 1
ATOM 706 C C . GLU A 1 89 ? -18.218 -4.583 18.459 1.00 94.88 89 GLU A C 1
ATOM 708 O O . GLU A 1 89 ? -19.205 -4.188 19.087 1.00 94.88 89 GLU A O 1
ATOM 713 N N . ILE A 1 90 ? -17.010 -4.033 18.634 1.00 95.56 90 ILE A N 1
ATOM 714 C CA . ILE A 1 90 ? -16.700 -2.955 19.590 1.00 95.56 90 ILE A CA 1
ATOM 715 C C . ILE A 1 90 ? -17.612 -1.740 19.375 1.00 95.56 90 ILE A C 1
ATOM 717 O O . ILE A 1 90 ? -18.062 -1.133 20.344 1.00 95.56 90 ILE A O 1
ATOM 721 N N . ARG A 1 91 ? -17.911 -1.372 18.123 1.00 95.31 91 ARG A N 1
ATOM 722 C CA . ARG A 1 91 ? -18.791 -0.229 17.814 1.00 95.31 91 ARG A CA 1
ATOM 723 C C . ARG A 1 91 ? -20.255 -0.480 18.145 1.00 95.31 91 ARG A C 1
ATOM 725 O O . ARG A 1 91 ? -20.962 0.469 18.469 1.00 95.31 91 ARG A O 1
ATOM 732 N N . SER A 1 92 ? -20.698 -1.729 18.046 1.00 94.94 92 SER A N 1
ATOM 733 C CA . SER A 1 92 ? -22.057 -2.144 18.416 1.00 94.94 92 SER A CA 1
ATOM 734 C C . SER A 1 92 ? -22.213 -2.495 19.902 1.00 94.94 92 SER A C 1
ATOM 736 O O . SER A 1 92 ? -23.335 -2.629 20.393 1.00 94.94 92 SER A O 1
ATOM 738 N N . SER A 1 93 ? -21.097 -2.640 20.622 1.00 93.62 93 SER A N 1
ATOM 739 C CA . SER A 1 93 ? -21.074 -3.114 22.003 1.00 93.62 93 SER A CA 1
ATOM 740 C C . SER A 1 93 ? -21.746 -2.136 22.964 1.00 93.62 93 SER A C 1
ATOM 742 O O . SER A 1 93 ? -21.573 -0.921 22.881 1.00 93.62 93 SER A O 1
ATOM 744 N N . GLN A 1 94 ? -22.496 -2.692 23.914 1.00 91.88 94 GLN A N 1
ATOM 745 C CA . GLN A 1 94 ? -23.065 -1.968 25.050 1.00 91.88 94 GLN A CA 1
ATOM 746 C C . GLN A 1 94 ? -22.140 -2.111 26.266 1.00 91.88 94 GLN A C 1
ATOM 748 O O . GLN A 1 94 ? -21.482 -3.139 26.425 1.00 91.88 94 GLN A O 1
ATOM 753 N N . GLY A 1 95 ? -22.115 -1.102 27.138 1.00 92.19 95 GLY A N 1
ATOM 754 C CA . GLY A 1 95 ? -21.283 -1.083 28.346 1.00 92.19 95 GLY A CA 1
ATOM 755 C C . GLY A 1 95 ? -20.271 0.060 28.359 1.00 92.19 95 GLY A C 1
ATOM 756 O O . GLY A 1 95 ? -20.290 0.945 27.499 1.00 92.19 95 GLY A O 1
ATOM 757 N N . THR A 1 96 ? -19.397 0.074 29.366 1.00 96.19 96 THR A N 1
ATOM 758 C CA . THR A 1 96 ? -18.373 1.116 29.479 1.00 96.19 96 THR A CA 1
ATOM 759 C C . THR A 1 96 ? -17.200 0.839 28.536 1.00 96.19 96 THR A C 1
ATOM 761 O O . THR A 1 96 ? -16.912 -0.301 28.176 1.00 96.19 96 THR A O 1
ATOM 764 N N . GLN A 1 97 ? -16.472 1.890 28.144 1.00 96.44 97 GLN A N 1
ATOM 765 C CA . GLN A 1 97 ? -15.254 1.736 27.333 1.00 96.44 97 GLN A CA 1
ATOM 766 C C . GLN A 1 97 ? -14.169 0.922 28.055 1.00 96.44 97 GLN A C 1
ATOM 768 O O . GLN A 1 97 ? -13.290 0.371 27.398 1.00 96.44 97 GLN A O 1
ATOM 773 N N . GLU A 1 98 ? -14.225 0.868 29.386 1.00 96.00 98 GLU A N 1
ATOM 774 C CA . GLU A 1 98 ? -13.310 0.103 30.230 1.00 96.00 98 GLU A CA 1
ATOM 775 C C . GLU A 1 98 ? -13.625 -1.396 30.165 1.00 96.00 98 GLU A C 1
ATOM 777 O O . GLU A 1 98 ? -12.739 -2.178 29.823 1.00 96.00 98 GLU A O 1
ATOM 782 N N . ASP A 1 99 ? -14.894 -1.783 30.329 1.00 96.12 99 ASP A N 1
ATOM 783 C CA . ASP A 1 99 ? -15.331 -3.185 30.214 1.00 96.12 99 ASP A CA 1
ATOM 784 C C . ASP A 1 99 ? -15.070 -3.757 28.815 1.00 96.12 99 ASP A C 1
ATOM 786 O O . ASP A 1 99 ? -14.580 -4.879 28.659 1.00 96.12 99 ASP A O 1
ATOM 790 N N . ILE A 1 100 ? -15.373 -2.969 27.778 1.00 96.06 100 ILE A N 1
ATOM 791 C CA . ILE A 1 100 ? -15.105 -3.352 26.387 1.00 96.06 100 ILE A CA 1
ATOM 792 C C . ILE A 1 100 ? -13.593 -3.487 26.173 1.00 96.06 100 ILE A C 1
ATOM 794 O O . ILE A 1 100 ? -13.145 -4.434 25.535 1.00 96.06 100 ILE A O 1
ATOM 798 N N . GLY A 1 101 ? -12.798 -2.574 26.733 1.00 95.44 101 GLY A N 1
ATOM 799 C CA . GLY A 1 101 ? -11.343 -2.615 26.636 1.00 95.44 101 GLY A CA 1
ATOM 800 C C . GLY A 1 101 ? -10.751 -3.898 27.207 1.00 95.44 101 GLY A C 1
ATOM 801 O O . GLY A 1 101 ? -9.970 -4.567 26.533 1.00 95.44 101 GLY A O 1
ATOM 802 N N . LEU A 1 102 ? -11.193 -4.299 28.400 1.00 94.56 102 LEU A N 1
ATOM 803 C CA . LEU A 1 102 ? -10.747 -5.533 29.049 1.00 94.56 102 LEU A CA 1
ATOM 804 C C . LEU A 1 102 ? -11.052 -6.785 28.215 1.00 94.56 102 LEU A C 1
ATOM 806 O O . LEU A 1 102 ? -10.213 -7.680 28.148 1.00 94.56 102 LEU A O 1
ATOM 810 N N . ARG A 1 103 ? -12.204 -6.839 27.530 1.00 93.12 103 ARG A N 1
ATOM 811 C CA . ARG A 1 103 ? -12.591 -7.990 26.690 1.00 93.12 103 ARG A CA 1
ATOM 812 C C . ARG A 1 103 ? -11.612 -8.249 25.544 1.00 93.12 103 ARG A C 1
ATOM 814 O O . ARG A 1 103 ? -11.347 -9.406 25.233 1.00 93.12 103 ARG A O 1
ATOM 821 N N . TYR A 1 104 ? -11.087 -7.189 24.934 1.00 92.62 104 TYR A N 1
ATOM 822 C CA . TYR A 1 104 ? -10.169 -7.284 23.792 1.00 92.62 104 TYR A CA 1
ATOM 823 C C . TYR A 1 104 ? -8.707 -6.999 24.166 1.00 92.62 104 TYR A C 1
ATOM 825 O O . TYR A 1 104 ? -7.854 -6.882 23.285 1.00 92.62 104 TYR A O 1
ATOM 833 N N . ASP A 1 105 ? -8.407 -6.868 25.463 1.00 92.62 105 ASP A N 1
ATOM 834 C CA . ASP A 1 105 ? -7.092 -6.487 25.987 1.00 92.62 105 ASP A CA 1
ATOM 835 C C . ASP A 1 105 ? -6.579 -5.157 25.381 1.00 92.62 105 ASP A C 1
ATOM 837 O O . ASP A 1 105 ? -5.455 -5.020 24.895 1.00 92.62 105 ASP A O 1
ATOM 841 N N . VAL A 1 106 ? -7.442 -4.145 25.333 1.00 93.19 106 VAL A N 1
ATOM 842 C CA . VAL A 1 106 ? -7.176 -2.842 24.714 1.00 93.19 106 VAL A CA 1
ATOM 843 C C . VAL A 1 106 ? -7.539 -1.713 25.679 1.00 93.19 106 VAL A C 1
ATOM 845 O O . VAL A 1 106 ? -8.577 -1.738 26.324 1.00 93.19 106 VAL A O 1
ATOM 848 N N . ASP A 1 107 ? -6.704 -0.673 25.756 1.00 94.75 107 ASP A N 1
ATOM 849 C CA . ASP A 1 107 ? -6.961 0.483 26.627 1.00 94.75 107 ASP A CA 1
ATOM 850 C C . ASP A 1 107 ? -8.292 1.193 26.294 1.00 94.75 107 ASP A C 1
ATOM 852 O O . ASP A 1 107 ? -8.628 1.392 25.117 1.00 94.75 107 ASP A O 1
ATOM 856 N N . ARG A 1 108 ? -9.009 1.668 27.325 1.00 96.19 108 ARG A N 1
ATOM 857 C CA . ARG A 1 108 ? -10.301 2.375 27.194 1.00 96.19 108 ARG A CA 1
ATOM 858 C C . ARG A 1 108 ? -10.258 3.552 26.209 1.00 96.19 108 ARG A C 1
ATOM 860 O O . ARG A 1 108 ? -11.242 3.845 25.533 1.00 96.19 108 ARG A O 1
ATOM 867 N N . THR A 1 109 ? -9.116 4.230 26.083 1.00 96.31 109 THR A N 1
ATOM 868 C CA . THR A 1 109 ? -8.907 5.342 25.143 1.00 96.31 109 THR A CA 1
ATOM 869 C C . THR A 1 109 ? -8.922 4.848 23.705 1.00 96.31 109 THR A C 1
ATOM 871 O O . THR A 1 109 ? -9.476 5.511 22.827 1.00 96.31 109 THR A O 1
ATOM 874 N N . THR A 1 110 ? -8.335 3.678 23.449 1.00 94.06 110 THR A N 1
ATOM 875 C CA . THR A 1 110 ? -8.346 3.049 22.125 1.00 94.06 110 THR A CA 1
ATOM 876 C C . T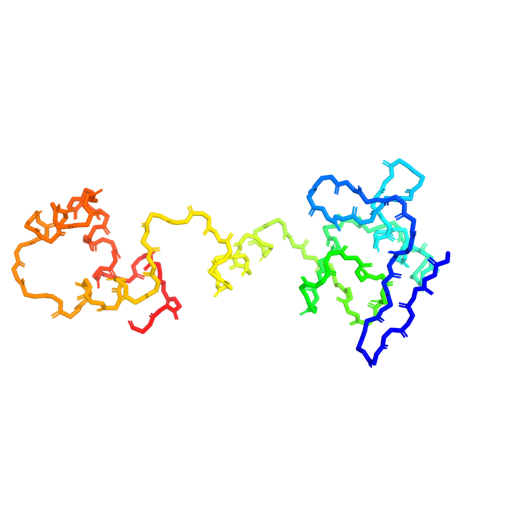HR A 1 110 ? -9.763 2.636 21.747 1.00 94.06 110 THR A C 1
ATOM 878 O O . THR A 1 110 ? -10.199 2.970 20.645 1.00 94.06 110 THR A O 1
ATOM 881 N N . ILE A 1 111 ? -10.520 2.039 22.675 1.00 96.56 111 ILE A N 1
ATOM 882 C CA . ILE A 1 111 ? -11.956 1.774 22.491 1.00 96.56 111 ILE A CA 1
ATOM 883 C C . ILE A 1 111 ? -12.707 3.070 22.165 1.00 96.56 111 ILE A C 1
ATOM 885 O O . ILE A 1 111 ? -13.419 3.152 21.164 1.00 96.56 111 ILE A O 1
ATOM 889 N N . GLY A 1 112 ? -12.473 4.137 22.931 1.00 96.50 112 GLY A N 1
ATOM 890 C CA . GLY A 1 112 ? -13.081 5.441 22.679 1.00 96.50 112 GLY A CA 1
ATOM 891 C C . GLY A 1 112 ? -12.734 6.046 21.312 1.00 96.50 112 GLY A C 1
ATOM 892 O O . GLY A 1 112 ? -13.571 6.733 20.726 1.00 96.50 112 GLY A O 1
ATOM 893 N N . ARG A 1 113 ? -11.529 5.816 20.775 1.00 95.94 113 ARG A N 1
ATOM 894 C CA . ARG A 1 113 ? -11.142 6.247 19.415 1.00 95.94 113 ARG A CA 1
ATOM 895 C C . ARG A 1 113 ? -11.830 5.419 18.330 1.00 95.94 113 ARG A C 1
ATOM 897 O O . ARG A 1 113 ? -12.238 5.990 17.318 1.00 95.94 113 ARG A O 1
ATOM 904 N N . ILE A 1 114 ? -11.988 4.113 18.557 1.00 94.81 114 ILE A N 1
ATOM 905 C CA . ILE A 1 114 ? -12.689 3.189 17.654 1.00 94.81 114 ILE A CA 1
ATOM 906 C C . ILE A 1 114 ? -14.175 3.551 17.554 1.00 94.81 114 ILE A C 1
ATOM 908 O O . ILE A 1 114 ? -14.694 3.689 16.442 1.00 94.81 114 ILE A O 1
ATOM 912 N N . ILE A 1 115 ? -14.833 3.771 18.699 1.00 94.50 115 ILE A N 1
ATOM 913 C CA . ILE A 1 115 ? -16.251 4.161 18.779 1.00 94.50 115 ILE A CA 1
ATOM 914 C C . ILE A 1 115 ? -16.478 5.516 18.096 1.00 94.50 115 ILE A C 1
ATOM 916 O O . ILE A 1 115 ? -17.396 5.659 17.293 1.00 94.50 115 ILE A O 1
ATOM 920 N N . ARG A 1 116 ? -15.599 6.502 18.332 1.00 94.31 116 ARG A N 1
ATOM 921 C CA . ARG A 1 116 ? -15.666 7.831 17.685 1.00 94.31 116 ARG A CA 1
ATOM 922 C C . ARG A 1 116 ? -15.175 7.845 16.231 1.00 94.31 116 ARG A C 1
ATOM 924 O O . ARG A 1 116 ? -15.063 8.921 15.652 1.00 94.31 116 ARG A O 1
ATOM 931 N N . ARG A 1 117 ? -14.833 6.686 15.654 1.00 92.12 117 ARG A N 1
ATOM 932 C CA . ARG A 1 117 ? -14.300 6.534 14.285 1.00 92.12 117 ARG A CA 1
ATOM 933 C C . ARG A 1 117 ? -13.055 7.388 13.982 1.00 92.12 117 ARG A C 1
ATOM 935 O O . ARG A 1 117 ? -12.763 7.673 12.825 1.00 92.12 117 ARG A O 1
ATOM 942 N N . GLN A 1 118 ? -12.291 7.770 15.008 1.00 90.62 118 GLN A N 1
ATOM 943 C CA . GLN A 1 118 ? -11.003 8.461 14.845 1.00 90.62 118 GLN A CA 1
ATOM 944 C C . GLN A 1 118 ? -9.917 7.502 14.342 1.00 90.62 118 GLN A C 1
ATOM 946 O O . GLN A 1 118 ? -8.967 7.906 13.677 1.00 90.62 118 GLN A O 1
ATOM 951 N N . THR A 1 119 ? -10.074 6.218 14.658 1.00 87.31 119 THR A N 1
ATOM 952 C CA . THR A 1 119 ? -9.306 5.105 14.103 1.00 87.31 119 THR A CA 1
ATOM 953 C C . THR A 1 119 ? -10.252 4.150 13.376 1.00 87.31 119 THR A C 1
ATOM 955 O O . THR A 1 119 ? -11.467 4.178 13.585 1.00 87.31 119 THR A O 1
ATOM 958 N N . TRP A 1 120 ? -9.698 3.313 12.491 1.00 88.75 120 TRP A N 1
ATOM 959 C CA . TRP A 1 120 ? -10.473 2.342 11.705 1.00 88.75 120 TRP A CA 1
ATOM 960 C C . TRP A 1 120 ? -11.625 2.962 10.899 1.00 88.75 120 TRP A C 1
ATOM 962 O O . TRP A 1 120 ? -12.681 2.356 10.743 1.00 88.75 120 TRP A O 1
ATOM 972 N N . SER A 1 121 ? -11.434 4.171 10.368 1.00 84.75 121 SER A N 1
ATOM 973 C CA . SER A 1 121 ? -12.468 4.927 9.640 1.00 84.75 121 SER A CA 1
ATOM 974 C C . SER A 1 121 ? -13.041 4.213 8.408 1.00 84.75 121 SER A C 1
ATOM 976 O O . SER A 1 121 ? -14.106 4.587 7.935 1.00 84.75 121 SER A O 1
ATOM 978 N N . HIS A 1 122 ? -12.343 3.196 7.900 1.00 81.94 122 HIS A N 1
ATOM 979 C CA . HIS A 1 122 ? -12.739 2.383 6.750 1.00 81.94 122 HIS A CA 1
ATOM 980 C C . HIS A 1 122 ? -13.600 1.166 7.107 1.00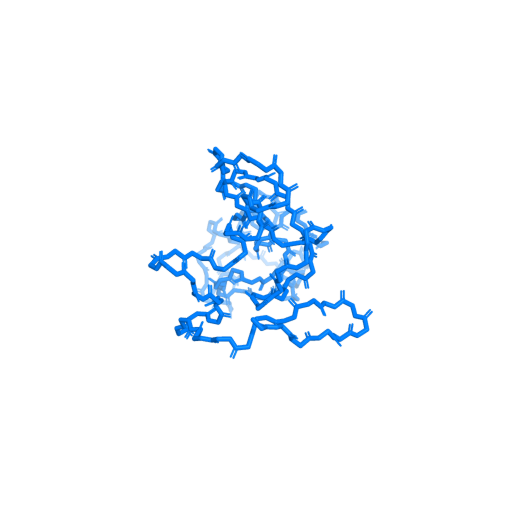 81.94 122 HIS A C 1
ATOM 982 O O . HIS A 1 122 ? -14.243 0.603 6.228 1.00 81.94 122 HIS A O 1
ATOM 988 N N . VAL A 1 123 ? -13.593 0.735 8.369 1.00 83.06 123 VAL A N 1
ATOM 989 C CA . VAL A 1 123 ? -14.490 -0.323 8.847 1.00 83.06 123 VAL A CA 1
ATOM 990 C C . VAL A 1 123 ? -15.863 0.306 9.068 1.00 83.06 123 VAL A C 1
ATOM 992 O O . VAL A 1 123 ? -15.939 1.490 9.419 1.00 83.06 123 VAL A O 1
ATOM 995 N N . SER A 1 124 ? -16.937 -0.450 8.838 1.00 71.81 124 SER A N 1
ATOM 996 C CA . SER A 1 124 ? -18.315 0.030 9.025 1.00 71.81 124 SER A CA 1
ATOM 997 C C . SER A 1 124 ? -18.686 0.207 10.491 1.00 71.81 124 SER A C 1
ATOM 999 O O . SER A 1 124 ? -18.117 -0.482 11.366 1.00 71.81 124 SER A O 1
#

Sequence (124 aa):
MVNKTATCWEWTGHCKRNGYGEFDRGYAHRASWKLNTGQDPAAQVLHKCDNRKCVRIDHLFLGSIADNMRDKQLKGRAANKLTPEEVSEIRSSQGTQEDIGLRYDVDRTTIGRIIRRQTWSHVS

Secondary structure (DSSP, 8-state):
-EEE-SS-EEE-S-B-TTS-BEETTEEHHHHHHHHHHSS--SSEEEESS--TTB--GGGEEEE-HHHHHHHHHHTT-S--SS-HHHHHHHHH--S-HHHHHHHTT--HHHHHHHHTTSS-TT--

Radius of gyration: 19.58 Å; chains: 1; bounding box: 44×26×49 Å